Protein AF-A0A532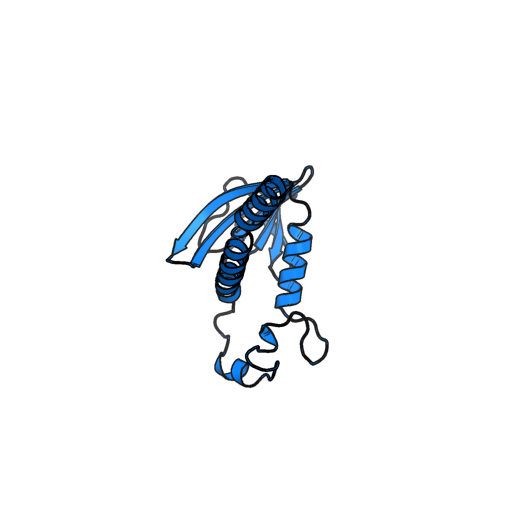V6I5-F1 (afdb_monomer)

Secondary structure (DSSP, 8-state):
-HHHHHHHHHHHHHTSSSSHHHHHHHHHHHHHHGGG--TT--HHHHTSS--STT--GGGSSB-TTSPBPHHHHHHHHHHHHSTT-SEEEEEEEEEETTEEEEEEEEEEETTEEEEEEESSPPPPTT--SEEEEEETT--EEEEEGGG----SS-EEEEE--

Mean predicted aligned error: 13.86 Å

Sequence (161 aa):
MRRVLLLMIIILLLFLPATFASEIEFQEGLNSFFGFMPAGFDFEHARQAEGGPGFSDLSTLIDLSGQPTPLFYAQRTIALKLANFQKTKKIKERIRGKIILEGQYKFINDDRVIYVLWGKGRLPSEIKGKVKVADISGSEKVLTSGSIRLTSSPIFIEIIE

Radius of gyration: 20.72 Å; Cα contacts (8 Å, |Δi|>4): 226; chains: 1; bounding box: 45×64×41 Å

Solvent-accessible surface area (backbone atoms only — not comparable to full-atom values): 9438 Å² total; per-residue (Å²): 115,75,71,59,56,51,52,53,51,51,53,59,59,71,66,69,81,67,69,67,64,53,53,56,54,49,54,51,51,47,60,45,61,61,70,58,67,61,101,80,71,62,69,74,64,50,75,70,43,85,42,64,98,88,38,35,42,82,78,31,47,52,32,97,86,71,45,77,30,74,52,32,33,32,52,52,31,50,50,70,70,60,53,81,55,77,44,77,43,84,76,47,74,42,72,58,92,86,37,75,59,23,42,31,35,38,38,31,36,102,92,46,58,40,35,41,39,23,11,88,61,79,81,58,89,87,65,60,57,39,28,40,38,27,42,46,69,52,58,72,48,79,44,49,48,88,76,67,76,60,38,80,54,52,33,41,37,32,74,70,114

Nearest PDB structures (foldseek):
  1j0i-assembly1_B  TM=5.477E-01  e=2.219E-02  Geobacillus stearothermophilus
  6phw-assembly1_A  TM=3.911E-01  e=1.384E+00  Streptococcus pneumoniae TIGR4
  1xml-assembly1_A  TM=2.606E-01  e=9.659E-01  Homo sapiens
  1vlr-assembly1_B  TM=2.683E-01  e=4.584E+00  Mus musculus
  7uft-assembly1_A  TM=3.018E-01  e=7.858E+00  Bifidobacterium longum

pLDDT: mean 76.65, std 22.66, range [31.0, 97.62]

Foldseek 3Di:
DVVVVVVVVVVVVVVPPDVVVVVVVVVLVVVLVVVLDDPPDDPVVQVPQPPDPPDGLQNDCARPVRHGHLVVLLVVQCCVQQPPFPDKDWPDFDDDPSHTQWGWMWTDDPVFIKIKTAHQDQDDPVQAAWKWKAWSSGDIDIDGSVVDGHYRGIIIITHPD

Structure (mmCIF, N/CA/C/O backbone):
data_AF-A0A532V6I5-F1
#
_entry.id   AF-A0A532V6I5-F1
#
loop_
_atom_site.group_PDB
_atom_site.id
_atom_site.type_symbol
_atom_site.label_atom_id
_atom_site.label_alt_id
_atom_site.label_comp_id
_atom_site.label_asym_id
_atom_site.label_entity_id
_atom_site.label_seq_id
_atom_site.pdbx_PDB_ins_code
_atom_site.Cartn_x
_atom_site.Cartn_y
_atom_site.Cartn_z
_atom_site.occupancy
_atom_site.B_iso_or_equiv
_atom_site.auth_seq_id
_atom_site.auth_comp_id
_atom_site.auth_asym_id
_atom_site.auth_atom_id
_atom_site.pdbx_PDB_model_num
ATOM 1 N N . MET A 1 1 ? -5.804 52.160 -23.108 1.00 59.19 1 MET A N 1
ATOM 2 C CA . MET A 1 1 ? -5.454 50.777 -23.517 1.00 59.19 1 MET A CA 1
ATOM 3 C C . MET A 1 1 ? -4.123 50.272 -22.942 1.00 59.19 1 MET A C 1
ATOM 5 O O . MET A 1 1 ? -4.109 49.162 -22.435 1.00 59.19 1 MET A O 1
ATOM 9 N N . ARG A 1 2 ? -3.030 51.060 -22.902 1.00 54.66 2 ARG A N 1
ATOM 10 C CA . ARG A 1 2 ? -1.724 50.621 -22.338 1.00 54.66 2 ARG A CA 1
ATOM 11 C C . ARG A 1 2 ? -1.729 50.167 -20.863 1.00 54.66 2 ARG A C 1
ATOM 13 O O . ARG A 1 2 ? -0.953 49.291 -20.507 1.00 54.66 2 ARG A O 1
ATOM 20 N N . ARG A 1 3 ? -2.600 50.722 -20.010 1.00 54.22 3 ARG A N 1
ATOM 21 C CA . ARG A 1 3 ? -2.664 50.370 -18.573 1.00 54.22 3 ARG A CA 1
ATOM 22 C C . ARG A 1 3 ? -3.335 49.018 -18.285 1.00 54.22 3 ARG A C 1
ATOM 24 O O . ARG A 1 3 ? -3.001 48.388 -17.294 1.00 54.22 3 ARG A O 1
ATOM 31 N N . VAL A 1 4 ? -4.223 48.553 -19.168 1.00 65.56 4 VAL A N 1
ATOM 32 C CA . VAL A 1 4 ? -4.904 47.249 -19.027 1.00 65.56 4 VAL A CA 1
ATOM 33 C C . VAL A 1 4 ? -3.981 46.106 -19.459 1.00 65.56 4 VAL A C 1
ATOM 35 O O . VAL A 1 4 ? -3.938 45.067 -18.809 1.00 65.56 4 VAL A O 1
ATOM 38 N N . LEU A 1 5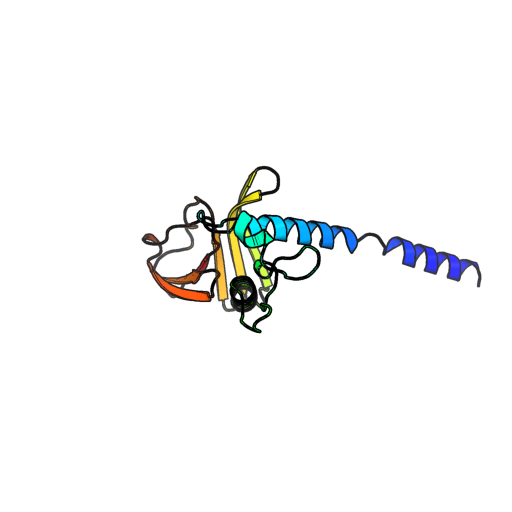 ? -3.163 46.335 -20.493 1.00 63.25 5 LEU A N 1
ATOM 39 C CA . LEU A 1 5 ? -2.165 45.369 -20.960 1.00 63.25 5 LEU A CA 1
ATOM 40 C C . LEU A 1 5 ? -1.069 45.119 -19.907 1.00 63.25 5 LEU A C 1
ATOM 42 O O . LEU A 1 5 ? -0.665 43.980 -19.698 1.00 63.25 5 LEU A O 1
ATOM 46 N N . LEU A 1 6 ? -0.639 46.169 -19.196 1.00 63.03 6 LEU A N 1
ATOM 47 C CA . LEU A 1 6 ? 0.339 46.044 -18.110 1.00 63.03 6 LEU A CA 1
ATOM 48 C C . LEU A 1 6 ? -0.217 45.253 -16.915 1.00 63.03 6 LEU A C 1
ATOM 50 O O . LEU A 1 6 ? 0.503 44.450 -16.331 1.00 63.03 6 LEU A O 1
ATOM 54 N N . LEU A 1 7 ? -1.501 45.432 -16.587 1.00 60.81 7 LEU A N 1
ATOM 55 C CA . LEU A 1 7 ? -2.159 44.676 -15.517 1.00 60.81 7 LEU A CA 1
ATOM 56 C C . LEU A 1 7 ? -2.315 43.190 -15.870 1.00 60.81 7 LEU A C 1
ATOM 58 O O . LEU A 1 7 ? -2.079 42.340 -15.019 1.00 60.81 7 LEU A O 1
ATOM 62 N N . MET A 1 8 ? -2.641 42.865 -17.125 1.00 56.12 8 MET A N 1
ATOM 63 C CA . MET A 1 8 ? -2.714 41.471 -17.583 1.00 56.12 8 MET A CA 1
ATOM 64 C C . MET A 1 8 ? -1.350 40.772 -17.559 1.00 56.12 8 MET A C 1
ATOM 66 O O . MET A 1 8 ? -1.280 39.617 -17.154 1.00 56.12 8 MET A O 1
ATOM 70 N N . ILE A 1 9 ? -0.264 41.464 -17.921 1.00 64.25 9 ILE A N 1
ATOM 71 C CA . ILE A 1 9 ? 1.099 40.904 -17.873 1.00 64.25 9 ILE A CA 1
ATOM 72 C C . ILE A 1 9 ? 1.549 40.658 -16.425 1.00 64.25 9 ILE A C 1
ATOM 74 O O . ILE A 1 9 ? 2.146 39.624 -16.141 1.00 64.25 9 ILE A O 1
ATOM 78 N N . ILE A 1 10 ? 1.220 41.561 -15.496 1.00 59.75 10 ILE A N 1
ATOM 79 C CA . ILE A 1 10 ? 1.535 41.391 -14.068 1.00 59.75 10 ILE A CA 1
ATOM 80 C C . ILE A 1 10 ? 0.749 40.216 -13.466 1.00 59.75 10 ILE A C 1
ATOM 82 O O . ILE A 1 10 ? 1.319 39.429 -12.717 1.00 59.75 10 ILE A O 1
ATOM 86 N N . ILE A 1 11 ? -0.526 40.045 -13.832 1.00 59.31 11 ILE A N 1
ATOM 87 C CA . ILE A 1 11 ? -1.330 38.891 -13.399 1.00 59.31 11 ILE A CA 1
ATOM 88 C C . ILE A 1 11 ? -0.762 37.589 -13.985 1.00 59.31 11 ILE A C 1
ATOM 90 O O . ILE A 1 11 ? -0.627 36.611 -13.258 1.00 59.31 11 ILE A O 1
ATOM 94 N N . LEU A 1 12 ? -0.347 37.580 -15.257 1.00 49.50 12 LEU A N 1
ATOM 95 C CA . LEU A 1 12 ? 0.249 36.403 -15.900 1.00 49.50 12 LEU A CA 1
ATOM 96 C C . LEU A 1 12 ? 1.600 36.002 -15.268 1.00 49.50 12 LEU A C 1
ATOM 98 O O . LEU A 1 12 ? 1.893 34.816 -15.161 1.00 49.50 12 LEU A O 1
ATOM 102 N N . LEU A 1 13 ? 2.393 36.972 -14.797 1.00 52.50 13 LEU A N 1
ATOM 103 C CA . LEU A 1 13 ? 3.660 36.739 -14.085 1.00 52.50 13 LEU A CA 1
ATOM 104 C C . LEU A 1 13 ? 3.473 36.327 -12.614 1.00 52.50 13 LEU A C 1
ATOM 106 O O . LEU A 1 13 ? 4.304 35.595 -12.082 1.00 52.50 13 LEU A O 1
ATOM 110 N N . LEU A 1 14 ? 2.380 36.736 -11.961 1.00 50.12 14 LEU A N 1
ATOM 111 C CA . LEU A 1 14 ? 2.056 36.331 -10.585 1.00 50.12 14 LEU A CA 1
ATOM 112 C C . LEU A 1 14 ? 1.541 34.884 -10.475 1.00 50.12 14 LEU A C 1
ATOM 114 O O . LEU A 1 14 ? 1.576 34.317 -9.386 1.00 50.12 14 LEU A O 1
ATOM 118 N N . PHE A 1 15 ? 1.122 34.265 -11.583 1.00 41.78 15 PHE A N 1
ATOM 119 C CA . PHE A 1 15 ? 0.729 32.848 -11.635 1.00 41.78 15 PHE A CA 1
ATOM 120 C C . PHE A 1 15 ? 1.884 31.885 -11.971 1.00 41.78 15 PHE A C 1
ATOM 122 O O . PHE A 1 15 ? 1.659 30.683 -12.104 1.00 41.78 15 PHE A O 1
ATOM 129 N N . LEU A 1 16 ? 3.119 32.386 -12.095 1.00 48.62 16 LEU A N 1
ATOM 130 C CA . LEU A 1 16 ? 4.266 31.618 -12.594 1.00 48.62 16 LEU A CA 1
ATOM 131 C C . LEU A 1 16 ? 5.330 31.211 -11.551 1.00 48.62 16 LEU A C 1
ATOM 133 O O . LEU A 1 16 ? 6.467 30.941 -11.935 1.00 48.62 16 LEU A O 1
ATOM 137 N N . PRO A 1 17 ? 4.981 31.033 -10.259 1.00 43.25 17 PRO A N 1
ATOM 138 C CA . PRO A 1 17 ? 5.703 30.045 -9.462 1.00 43.25 17 PRO A CA 1
ATOM 139 C C . PRO A 1 17 ? 4.765 29.274 -8.521 1.00 43.25 17 PRO A C 1
ATOM 141 O O . PRO A 1 17 ? 4.781 29.468 -7.311 1.00 43.25 17 PRO A O 1
ATOM 144 N N . ALA A 1 18 ? 3.936 28.379 -9.057 1.00 40.97 18 ALA A N 1
ATOM 145 C CA . ALA A 1 18 ? 3.271 27.358 -8.232 1.00 40.97 18 ALA A CA 1
ATOM 146 C C . ALA A 1 18 ? 3.338 25.946 -8.833 1.00 40.97 18 ALA A C 1
ATOM 148 O O . ALA A 1 18 ? 3.083 24.967 -8.142 1.00 40.97 18 ALA A O 1
ATOM 149 N N . THR A 1 19 ? 3.741 25.818 -10.096 1.00 42.78 19 THR A N 1
ATOM 150 C CA . THR A 1 19 ? 3.846 24.527 -10.787 1.00 42.78 19 THR A CA 1
ATOM 151 C C . THR A 1 19 ? 5.217 23.864 -10.637 1.00 42.78 19 THR A C 1
ATOM 153 O O . THR A 1 19 ? 5.280 22.642 -10.558 1.00 42.78 19 THR A O 1
ATOM 156 N N . PHE A 1 20 ? 6.303 24.627 -10.462 1.00 39.25 20 PHE A N 1
ATOM 157 C CA . PHE A 1 20 ? 7.658 24.059 -10.351 1.00 39.25 20 PHE A CA 1
ATOM 158 C C . PHE A 1 20 ? 8.018 23.488 -8.969 1.00 39.25 20 PHE A C 1
ATOM 160 O O . PHE A 1 20 ? 8.870 22.608 -8.880 1.00 39.25 20 PHE A O 1
ATOM 167 N N . ALA A 1 21 ? 7.364 23.930 -7.888 1.00 36.12 21 ALA A N 1
ATOM 168 C CA . ALA A 1 21 ? 7.600 23.354 -6.558 1.00 36.12 21 ALA A CA 1
ATOM 169 C C . ALA A 1 21 ? 7.043 21.920 -6.446 1.00 36.12 21 ALA A C 1
ATOM 171 O O . ALA A 1 21 ? 7.654 21.069 -5.804 1.00 36.12 21 ALA A O 1
ATOM 172 N N . SER A 1 22 ? 5.932 21.633 -7.139 1.00 44.84 22 SER A N 1
ATOM 173 C CA . SER A 1 22 ? 5.291 20.311 -7.118 1.00 44.84 22 SER A CA 1
ATOM 174 C C . SER A 1 22 ? 6.107 19.230 -7.833 1.00 44.84 22 SER A C 1
ATOM 176 O O . SER A 1 22 ? 6.079 18.067 -7.440 1.00 44.84 22 SER A O 1
ATOM 178 N N . GLU A 1 23 ? 6.876 19.607 -8.855 1.00 31.69 23 GLU A N 1
ATOM 179 C CA . GLU A 1 23 ? 7.627 18.665 -9.685 1.00 31.69 23 GLU A CA 1
ATOM 180 C C . GLU A 1 23 ? 8.926 18.214 -8.998 1.00 31.69 23 GLU A C 1
ATOM 182 O O . GLU A 1 23 ? 9.304 17.047 -9.087 1.00 31.69 23 GLU A O 1
ATOM 187 N N . ILE A 1 24 ? 9.553 19.101 -8.213 1.00 37.88 24 ILE A N 1
ATOM 188 C CA . ILE A 1 24 ? 10.710 18.765 -7.369 1.00 37.88 24 ILE A CA 1
ATOM 189 C C . ILE A 1 24 ? 10.277 17.881 -6.188 1.00 37.88 24 ILE A C 1
ATOM 191 O O . ILE A 1 24 ? 10.936 16.882 -5.907 1.00 37.88 24 ILE A O 1
ATOM 195 N N . GLU A 1 25 ? 9.141 18.168 -5.540 1.00 36.19 25 GLU A N 1
ATOM 196 C CA . GLU A 1 25 ? 8.589 17.299 -4.485 1.00 36.19 25 GLU A CA 1
ATOM 197 C C . GLU A 1 25 ? 8.150 15.925 -5.023 1.00 36.19 25 GLU A C 1
ATOM 199 O O . GLU A 1 25 ? 8.325 14.911 -4.345 1.00 36.19 25 GLU A O 1
ATOM 204 N N . PHE A 1 26 ? 7.648 15.861 -6.260 1.00 36.69 26 PHE A N 1
ATOM 205 C CA . PHE A 1 26 ? 7.292 14.610 -6.933 1.00 36.69 26 PHE A CA 1
ATOM 206 C C . PHE A 1 26 ? 8.530 13.770 -7.293 1.00 36.69 26 PHE A C 1
ATOM 208 O O . PHE A 1 26 ? 8.563 12.570 -7.018 1.00 36.69 26 PHE A O 1
ATOM 215 N N . GLN A 1 27 ? 9.582 14.394 -7.831 1.00 31.00 27 GLN A N 1
ATOM 216 C CA . GLN A 1 27 ? 10.862 13.736 -8.131 1.00 31.00 27 GLN A CA 1
ATOM 217 C C . GLN A 1 27 ? 11.575 13.251 -6.853 1.00 31.00 27 GLN A C 1
ATOM 219 O O . GLN A 1 27 ? 12.104 12.139 -6.811 1.00 31.00 27 GLN A O 1
ATOM 224 N N . GLU A 1 28 ? 11.543 14.025 -5.765 1.00 40.81 28 GLU A N 1
ATOM 225 C CA . GLU A 1 28 ? 12.110 13.606 -4.475 1.00 40.81 28 GLU A CA 1
ATOM 226 C C . GLU A 1 28 ? 11.272 12.511 -3.784 1.00 40.81 28 GLU A C 1
ATOM 228 O O . GLU A 1 28 ? 11.834 11.591 -3.181 1.00 40.81 28 GLU A O 1
ATOM 233 N N . GLY A 1 29 ? 9.944 12.543 -3.939 1.00 34.84 29 GLY A N 1
ATOM 234 C CA . GLY A 1 29 ? 9.039 11.475 -3.510 1.00 34.84 29 GLY A CA 1
ATOM 235 C C . GLY A 1 29 ? 9.289 10.153 -4.243 1.00 34.84 29 GLY A C 1
ATOM 236 O O . GLY A 1 29 ? 9.279 9.090 -3.617 1.00 34.84 29 GLY A O 1
ATOM 237 N N . LEU A 1 30 ? 9.606 10.214 -5.541 1.00 36.44 30 LEU A N 1
ATOM 238 C CA . LEU A 1 30 ? 10.028 9.060 -6.337 1.00 36.44 30 LEU A CA 1
ATOM 239 C C . LEU A 1 30 ? 11.386 8.517 -5.879 1.00 36.44 30 LEU A C 1
ATOM 241 O O . LEU A 1 30 ? 11.523 7.312 -5.696 1.00 36.44 30 LEU A O 1
ATOM 245 N N . ASN A 1 31 ? 12.363 9.375 -5.578 1.00 36.44 31 ASN A N 1
ATOM 246 C CA . ASN A 1 31 ? 13.659 8.936 -5.042 1.00 36.44 31 ASN A CA 1
ATOM 247 C C . ASN A 1 31 ? 13.528 8.222 -3.680 1.00 36.44 31 ASN A C 1
ATOM 249 O O . ASN A 1 31 ? 14.264 7.278 -3.396 1.00 36.44 31 ASN A O 1
ATOM 253 N N . SER A 1 32 ? 12.547 8.612 -2.858 1.00 41.28 32 SER A N 1
ATOM 254 C CA . SER A 1 32 ? 12.143 7.867 -1.656 1.00 41.28 32 SER A CA 1
ATOM 255 C C . SER A 1 32 ? 11.454 6.536 -2.005 1.00 41.28 32 SER A C 1
ATOM 257 O O . SER A 1 32 ? 11.738 5.518 -1.375 1.00 41.28 32 SER A O 1
ATOM 259 N N . PHE A 1 33 ? 10.590 6.517 -3.027 1.00 40.59 33 PHE A N 1
ATOM 260 C CA 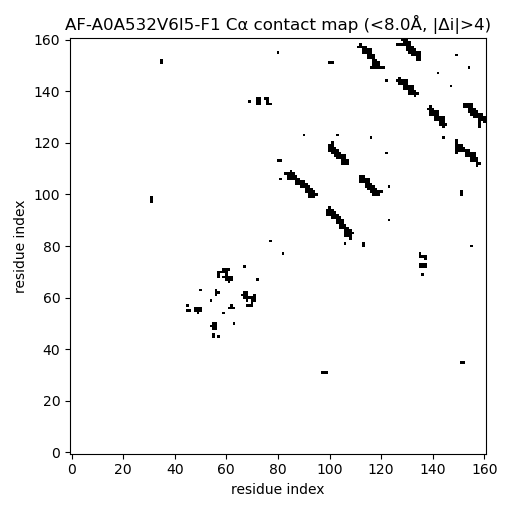. PHE A 1 33 ? 9.911 5.325 -3.559 1.00 40.59 33 PHE A CA 1
ATOM 261 C C . PHE A 1 33 ? 10.857 4.291 -4.204 1.00 40.59 33 PHE A C 1
ATOM 263 O O . PHE A 1 33 ? 10.570 3.096 -4.202 1.00 40.59 33 PHE A O 1
ATOM 270 N N . PHE A 1 34 ? 12.026 4.705 -4.692 1.00 41.31 34 PHE A N 1
ATOM 271 C CA . PHE A 1 34 ? 13.050 3.790 -5.208 1.00 41.31 34 PHE A CA 1
ATOM 272 C C . PHE A 1 34 ? 13.951 3.190 -4.111 1.00 41.31 34 PHE A C 1
ATOM 274 O O . PHE A 1 34 ? 14.657 2.217 -4.361 1.00 41.31 34 PHE A O 1
ATOM 281 N N . GLY A 1 35 ? 13.855 3.654 -2.857 1.00 40.56 35 GLY A N 1
ATOM 282 C CA . GLY A 1 35 ? 14.505 3.026 -1.692 1.00 40.56 35 GLY A CA 1
ATOM 283 C C . GLY A 1 35 ? 13.900 1.677 -1.261 1.00 40.56 35 GLY A C 1
ATOM 284 O O . GLY A 1 35 ? 14.288 1.118 -0.236 1.00 40.56 35 GLY A O 1
ATOM 285 N N . PHE A 1 36 ? 12.929 1.169 -2.020 1.00 44.50 36 PHE A N 1
ATOM 286 C CA . PHE A 1 36 ? 12.144 -0.034 -1.744 1.00 44.50 36 PHE A CA 1
ATOM 287 C C . PHE A 1 36 ? 12.715 -1.305 -2.394 1.00 44.50 36 PHE A C 1
ATOM 289 O O . PHE A 1 36 ? 12.117 -2.376 -2.280 1.00 44.50 36 PHE A O 1
ATOM 296 N N . MET A 1 37 ? 13.870 -1.213 -3.059 1.00 43.06 37 MET A N 1
ATOM 297 C CA . MET A 1 37 ? 14.494 -2.370 -3.695 1.00 43.06 37 MET A CA 1
ATOM 298 C C . MET A 1 37 ? 14.996 -3.395 -2.656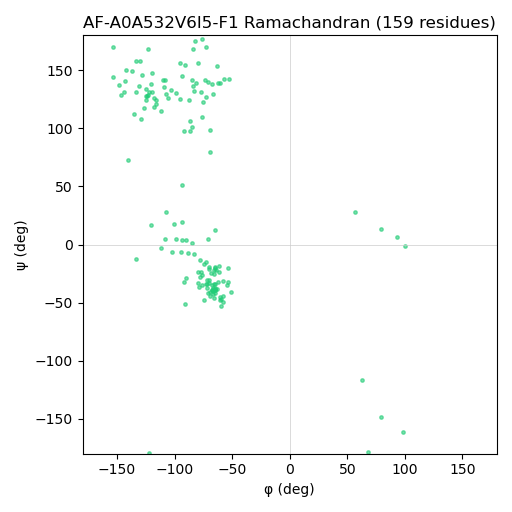 1.00 43.06 37 MET A C 1
ATOM 300 O O . MET A 1 37 ? 15.532 -3.018 -1.609 1.00 43.06 37 MET A O 1
ATOM 304 N N . PRO A 1 38 ? 14.795 -4.703 -2.902 1.00 38.38 38 PRO A N 1
ATOM 305 C CA . PRO A 1 38 ? 15.187 -5.761 -1.978 1.00 38.38 38 PRO A CA 1
ATOM 306 C C . PRO A 1 38 ? 16.708 -5.800 -1.767 1.00 38.38 38 PRO A C 1
ATOM 308 O O . PRO A 1 38 ? 17.483 -5.445 -2.649 1.00 38.38 38 PRO A O 1
ATOM 311 N N . ALA A 1 39 ? 17.141 -6.300 -0.605 1.00 39.50 39 ALA A N 1
ATOM 312 C CA . ALA A 1 39 ? 18.538 -6.330 -0.142 1.00 39.50 39 ALA A CA 1
ATOM 313 C C . ALA A 1 39 ? 19.516 -7.207 -0.969 1.00 39.50 39 ALA A C 1
ATOM 315 O O . ALA A 1 39 ? 20.623 -7.474 -0.516 1.00 39.50 39 ALA A O 1
ATOM 316 N N . GLY A 1 40 ? 19.117 -7.653 -2.162 1.00 39.12 40 GLY A N 1
ATOM 317 C CA . GLY A 1 40 ? 19.960 -8.348 -3.142 1.00 39.12 40 GLY A CA 1
ATOM 318 C C . GLY A 1 40 ? 20.042 -7.621 -4.487 1.00 39.12 40 GLY A C 1
ATOM 319 O O . GLY A 1 40 ? 20.378 -8.244 -5.487 1.00 39.12 40 GLY A O 1
ATOM 320 N N . PHE A 1 41 ? 19.668 -6.339 -4.536 1.00 45.25 41 PHE A N 1
ATOM 321 C CA . PHE A 1 41 ? 19.727 -5.533 -5.748 1.00 45.25 41 PHE A CA 1
ATOM 322 C C . PHE A 1 41 ? 21.174 -5.121 -6.049 1.00 45.25 41 PHE A C 1
ATOM 324 O O . PHE A 1 41 ? 21.767 -4.322 -5.322 1.00 45.25 41 PHE A O 1
ATOM 331 N N . ASP A 1 42 ? 21.738 -5.701 -7.105 1.00 45.47 42 ASP A N 1
AT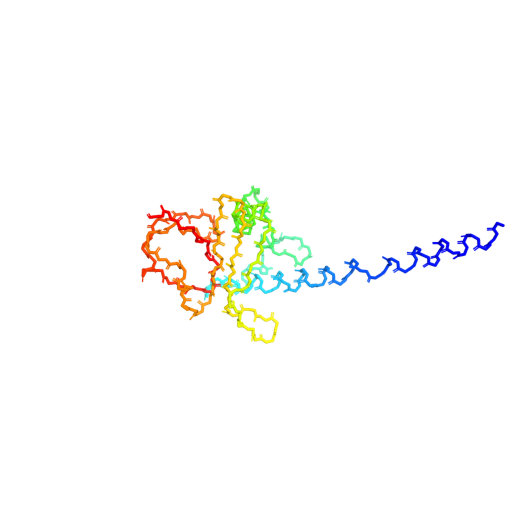OM 332 C CA . ASP A 1 42 ? 23.087 -5.405 -7.574 1.00 45.47 42 ASP A CA 1
ATOM 333 C C . ASP A 1 42 ? 23.074 -4.201 -8.529 1.00 45.47 42 ASP A C 1
ATOM 335 O O . ASP A 1 42 ? 22.634 -4.289 -9.679 1.00 45.47 42 ASP A O 1
ATOM 339 N N . PHE A 1 43 ? 23.564 -3.063 -8.039 1.00 47.62 43 PHE A N 1
ATOM 340 C CA . PHE A 1 43 ? 23.682 -1.828 -8.815 1.00 47.62 43 PHE A CA 1
ATOM 341 C C . PHE A 1 43 ? 24.688 -1.937 -9.971 1.00 47.62 43 PHE A C 1
ATOM 343 O O . PHE A 1 43 ? 24.572 -1.179 -10.935 1.00 47.62 43 PHE A O 1
ATOM 350 N N . GLU A 1 44 ? 25.636 -2.878 -9.920 1.00 43.53 44 GLU A N 1
ATOM 351 C CA . GLU A 1 44 ? 26.622 -3.062 -10.990 1.00 43.53 44 GLU A CA 1
ATOM 352 C C . GLU A 1 44 ? 25.990 -3.688 -12.241 1.00 43.53 44 GLU A C 1
ATOM 354 O O . GLU A 1 44 ? 26.311 -3.292 -13.362 1.00 43.53 44 GLU A O 1
ATOM 359 N N . HIS A 1 45 ? 25.003 -4.576 -12.076 1.00 47.88 45 HIS A N 1
ATOM 360 C CA . HIS A 1 45 ? 24.250 -5.146 -13.201 1.00 47.88 45 HIS A CA 1
ATOM 361 C C . HIS A 1 45 ? 23.299 -4.131 -13.859 1.00 47.88 45 HIS A C 1
ATOM 363 O O . HIS A 1 45 ? 23.082 -4.180 -15.069 1.00 47.88 45 HIS A O 1
ATOM 369 N N . ALA A 1 46 ? 22.769 -3.167 -13.098 1.00 44.34 46 ALA A N 1
ATOM 370 C CA . ALA A 1 46 ? 21.870 -2.136 -13.624 1.00 44.34 46 ALA A CA 1
ATOM 371 C C . ALA A 1 46 ? 22.577 -1.112 -14.537 1.00 44.34 46 ALA A C 1
ATOM 373 O O . ALA A 1 46 ? 21.919 -0.483 -15.364 1.00 44.34 46 ALA A O 1
ATOM 374 N N . ARG A 1 47 ? 23.909 -0.962 -14.437 1.00 47.94 47 ARG A N 1
ATOM 375 C CA . ARG A 1 47 ? 24.700 -0.104 -15.343 1.00 47.94 47 ARG A CA 1
ATOM 376 C C . ARG A 1 47 ? 24.817 -0.650 -16.767 1.00 47.94 47 ARG A C 1
ATOM 378 O O . ARG A 1 47 ? 25.166 0.121 -17.656 1.00 47.94 47 ARG A O 1
ATOM 385 N N . GLN A 1 48 ? 24.582 -1.946 -16.976 1.00 49.69 48 GLN A N 1
ATOM 386 C CA . GLN A 1 48 ? 24.765 -2.607 -18.276 1.00 49.69 48 GLN A CA 1
ATOM 387 C C . GLN A 1 48 ? 23.451 -2.851 -19.035 1.00 49.69 48 GLN A C 1
ATOM 389 O O . GLN A 1 48 ? 23.492 -3.272 -20.187 1.00 49.69 48 GLN A O 1
ATOM 394 N N . ALA A 1 49 ? 22.292 -2.574 -18.427 1.00 49.50 49 ALA A N 1
ATOM 395 C CA . ALA A 1 49 ? 20.996 -2.655 -19.099 1.00 49.50 49 ALA A CA 1
ATOM 396 C C . ALA A 1 49 ? 20.702 -1.321 -19.809 1.00 49.50 49 ALA A C 1
ATOM 398 O O . ALA A 1 49 ? 20.301 -0.339 -19.180 1.00 49.50 49 ALA A O 1
ATOM 399 N N . GLU A 1 50 ? 20.993 -1.279 -21.110 1.00 46.81 50 GLU A N 1
ATOM 400 C CA . GLU A 1 50 ? 20.965 -0.090 -21.969 1.00 46.81 50 GLU A CA 1
ATOM 401 C C . GLU A 1 50 ? 19.546 0.448 -22.244 1.00 46.81 50 GLU A C 1
ATOM 403 O O . GLU A 1 50 ? 19.007 0.274 -23.331 1.00 46.81 50 GLU A O 1
ATOM 408 N N . GLY A 1 51 ? 18.968 1.194 -21.301 1.00 48.62 51 GLY A N 1
ATOM 409 C CA . GLY A 1 51 ? 17.722 1.956 -21.473 1.00 48.62 51 GLY A CA 1
ATOM 410 C C . GLY A 1 51 ? 17.944 3.423 -21.885 1.00 48.62 51 GLY A C 1
ATOM 411 O O . GLY A 1 51 ? 17.429 4.341 -21.252 1.00 48.62 51 GLY A O 1
ATOM 412 N N . GLY A 1 52 ? 18.730 3.695 -22.932 1.00 51.00 52 GLY A N 1
ATOM 413 C CA . GLY A 1 52 ? 19.028 5.074 -23.368 1.00 51.00 52 GLY A CA 1
ATOM 414 C C . GLY A 1 52 ? 19.903 5.878 -22.381 1.00 51.00 52 GLY A C 1
ATOM 415 O O . GLY A 1 52 ? 20.374 5.344 -21.375 1.00 51.00 52 GLY A O 1
ATOM 416 N N . PRO A 1 53 ? 20.210 7.163 -22.661 1.00 47.41 53 PRO A N 1
ATOM 417 C CA . PRO A 1 53 ? 21.191 7.914 -21.881 1.00 47.41 53 PRO A CA 1
ATOM 418 C C . PRO A 1 53 ? 20.673 8.206 -20.464 1.00 47.41 53 PRO A C 1
ATOM 420 O O . PRO A 1 53 ? 19.937 9.163 -20.238 1.00 47.41 53 PRO A O 1
ATOM 423 N N . GLY A 1 54 ? 21.107 7.385 -19.506 1.00 57.38 54 GLY A N 1
ATOM 424 C CA . GLY A 1 54 ? 20.985 7.633 -18.067 1.00 57.38 54 GLY A CA 1
ATOM 425 C C . GLY A 1 54 ? 19.842 6.920 -17.342 1.00 57.38 54 GLY A C 1
ATOM 426 O O . GLY A 1 54 ? 19.752 7.066 -16.125 1.00 57.38 54 GLY A O 1
ATOM 427 N N . PHE A 1 55 ? 19.011 6.134 -18.031 1.00 59.16 55 PHE A N 1
ATOM 428 C CA . PHE A 1 55 ? 17.941 5.360 -17.399 1.00 59.16 55 PHE A CA 1
ATOM 429 C C . PHE A 1 55 ? 18.153 3.868 -17.649 1.00 59.16 55 PHE A C 1
ATOM 431 O O . PHE A 1 55 ? 18.430 3.440 -18.760 1.00 59.16 55 PHE A O 1
ATOM 438 N N . SER A 1 56 ? 18.064 3.062 -16.595 1.00 70.69 56 SER A N 1
ATOM 439 C CA . SER A 1 56 ? 18.032 1.604 -16.744 1.00 70.69 56 SER A CA 1
ATOM 440 C C . SER A 1 56 ? 16.623 1.157 -17.136 1.00 70.69 56 SER A C 1
ATOM 442 O O . SER A 1 56 ? 15.656 1.811 -16.740 1.00 70.69 56 SER A O 1
ATOM 444 N N . ASP A 1 57 ? 16.480 -0.007 -17.771 1.00 69.19 57 ASP A N 1
ATOM 445 C CA . ASP A 1 57 ? 15.174 -0.662 -17.998 1.00 69.19 57 ASP A CA 1
ATOM 446 C C . ASP A 1 57 ? 14.361 -0.850 -16.702 1.00 69.19 57 ASP A C 1
ATOM 448 O O . A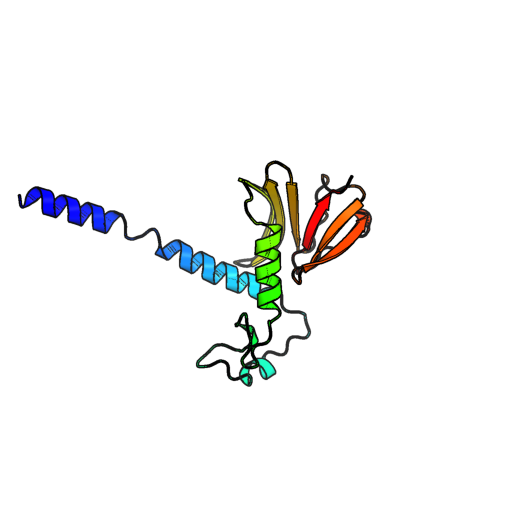SP A 1 57 ? 13.141 -0.964 -16.703 1.00 69.19 57 ASP A O 1
ATOM 452 N N . LEU A 1 58 ? 15.024 -0.819 -15.547 1.00 66.75 58 LEU A N 1
ATOM 453 C CA . LEU A 1 58 ? 14.386 -0.905 -14.233 1.00 66.75 58 LEU A CA 1
ATOM 454 C C . LEU A 1 58 ? 13.623 0.376 -13.855 1.00 66.75 58 LEU A C 1
ATOM 456 O O . LEU A 1 58 ? 12.824 0.369 -12.918 1.00 66.75 58 LEU A O 1
ATOM 460 N N . SER A 1 59 ? 13.871 1.474 -14.568 1.00 79.50 59 SER A N 1
ATOM 461 C CA . SER A 1 59 ? 13.203 2.767 -14.404 1.00 79.50 59 SER A CA 1
ATOM 462 C C . SER A 1 59 ? 12.012 2.943 -15.350 1.00 79.50 59 SER A C 1
ATOM 464 O O . SER A 1 59 ? 11.283 3.927 -15.223 1.00 79.50 59 SER A O 1
ATOM 466 N N . THR A 1 60 ? 11.787 2.017 -16.286 1.00 86.44 60 THR A N 1
ATOM 467 C CA . THR A 1 60 ? 10.662 2.072 -17.223 1.00 86.44 60 THR A CA 1
ATOM 468 C C . THR A 1 60 ? 9.486 1.238 -16.712 1.00 86.44 60 THR A C 1
ATOM 470 O O . THR A 1 60 ? 9.640 0.326 -15.901 1.00 86.44 60 THR A O 1
ATOM 473 N N . LEU A 1 61 ? 8.267 1.558 -17.157 1.00 89.81 61 LEU A N 1
ATOM 474 C CA . LEU A 1 61 ? 7.087 0.722 -16.885 1.00 89.81 61 LEU A CA 1
ATOM 475 C C . LEU A 1 61 ? 7.077 -0.530 -17.772 1.00 89.81 61 LEU A C 1
ATOM 477 O O . LEU A 1 61 ? 6.643 -1.596 -17.350 1.00 89.81 61 LEU A O 1
ATOM 481 N N . ILE A 1 62 ? 7.563 -0.390 -18.999 1.00 90.19 62 ILE A N 1
ATOM 482 C CA . ILE A 1 62 ? 7.689 -1.463 -19.979 1.00 90.19 62 ILE A CA 1
ATOM 483 C C . ILE A 1 62 ? 9.162 -1.517 -20.381 1.00 90.19 62 ILE A C 1
ATOM 485 O O . ILE A 1 62 ? 9.739 -0.472 -20.692 1.00 90.19 62 ILE A O 1
ATOM 489 N N . ASP A 1 63 ? 9.773 -2.696 -20.332 1.00 86.62 63 ASP A N 1
ATOM 490 C CA . ASP A 1 63 ? 11.163 -2.883 -20.753 1.00 86.62 63 ASP A CA 1
ATOM 491 C C . ASP A 1 63 ? 11.306 -2.908 -22.286 1.00 86.62 63 ASP A C 1
ATOM 493 O O . ASP A 1 63 ? 10.325 -2.856 -23.035 1.00 86.62 63 ASP A O 1
ATOM 497 N N . LEU A 1 64 ? 12.544 -3.000 -22.775 1.00 84.31 64 LEU A N 1
ATOM 498 C CA . LEU A 1 64 ? 12.840 -3.017 -24.212 1.00 84.31 64 LEU A CA 1
ATOM 499 C C . LEU A 1 64 ? 12.287 -4.245 -24.945 1.00 84.31 64 LEU A C 1
ATOM 501 O O . LEU A 1 64 ? 12.122 -4.209 -26.164 1.00 84.31 64 LEU A O 1
ATOM 505 N N . SER A 1 65 ? 11.972 -5.322 -24.221 1.00 88.44 65 SER A N 1
ATOM 506 C CA . SER A 1 65 ? 11.322 -6.514 -24.774 1.00 88.44 65 SER A CA 1
ATOM 507 C C . SER A 1 65 ? 9.794 -6.389 -24.839 1.00 88.44 65 SER A C 1
ATOM 509 O O . SER A 1 65 ? 9.105 -7.312 -25.280 1.00 88.44 65 SER A O 1
ATOM 511 N N . GLY A 1 66 ? 9.248 -5.242 -24.418 1.00 88.06 66 GLY A N 1
ATOM 512 C CA . GLY A 1 66 ? 7.815 -4.985 -24.372 1.00 88.06 66 GLY A CA 1
ATOM 513 C C . GLY A 1 66 ? 7.120 -5.614 -23.163 1.00 88.06 66 GLY A C 1
ATOM 514 O O . GLY A 1 66 ? 5.889 -5.685 -23.153 1.00 88.06 66 GLY A O 1
ATOM 515 N N . GLN A 1 67 ? 7.865 -6.086 -22.156 1.00 89.81 67 GLN A N 1
ATOM 516 C CA . GLN A 1 67 ? 7.290 -6.735 -20.978 1.00 89.81 67 GLN A CA 1
ATOM 517 C C . GLN A 1 67 ? 7.058 -5.741 -19.829 1.00 89.81 67 GLN A C 1
ATOM 519 O O . GLN A 1 67 ? 7.847 -4.812 -19.636 1.00 89.81 67 GLN A O 1
ATOM 524 N N . PRO A 1 68 ? 5.981 -5.909 -19.035 1.00 88.69 68 PRO A N 1
ATOM 525 C CA . PRO A 1 68 ? 5.749 -5.078 -17.861 1.00 88.69 68 PRO A CA 1
ATOM 526 C C . PRO A 1 68 ? 6.799 -5.305 -16.774 1.00 88.69 68 PRO A C 1
ATOM 528 O O . PRO A 1 68 ? 7.019 -6.434 -16.329 1.00 88.69 68 PRO A O 1
ATOM 531 N N . THR A 1 69 ? 7.383 -4.218 -16.281 1.00 89.62 69 THR A N 1
ATOM 532 C CA . THR A 1 69 ? 8.375 -4.252 -15.203 1.00 89.62 69 THR A CA 1
ATOM 533 C C . THR A 1 69 ? 7.698 -4.290 -13.823 1.00 89.62 69 THR A C 1
ATOM 535 O O . THR A 1 69 ? 6.500 -4.006 -13.690 1.00 89.62 69 THR A O 1
ATOM 538 N N . PRO A 1 70 ? 8.439 -4.563 -12.733 1.00 89.44 70 PRO A N 1
ATOM 539 C CA . PRO A 1 70 ? 7.911 -4.407 -11.377 1.00 89.44 70 PRO A CA 1
ATOM 540 C C . PRO A 1 70 ? 7.328 -3.011 -11.096 1.00 89.44 70 PRO A C 1
ATOM 542 O O . PRO A 1 70 ? 6.347 -2.894 -10.358 1.00 89.44 70 PRO A O 1
ATOM 545 N N . LEU A 1 71 ? 7.878 -1.957 -11.714 1.00 90.12 71 LEU A N 1
ATOM 546 C CA . LEU A 1 71 ? 7.378 -0.590 -11.559 1.00 90.12 71 LEU A CA 1
ATOM 547 C C . LEU A 1 71 ? 5.984 -0.418 -12.177 1.00 90.12 71 LEU A C 1
ATOM 549 O O . LEU A 1 71 ? 5.150 0.283 -11.602 1.00 90.12 71 LEU A O 1
ATOM 553 N N . PHE A 1 72 ? 5.690 -1.102 -13.287 1.00 93.12 72 PHE A N 1
ATOM 554 C CA . PHE A 1 72 ? 4.338 -1.143 -13.849 1.00 93.12 72 PHE A CA 1
ATOM 555 C C . PHE A 1 72 ? 3.334 -1.74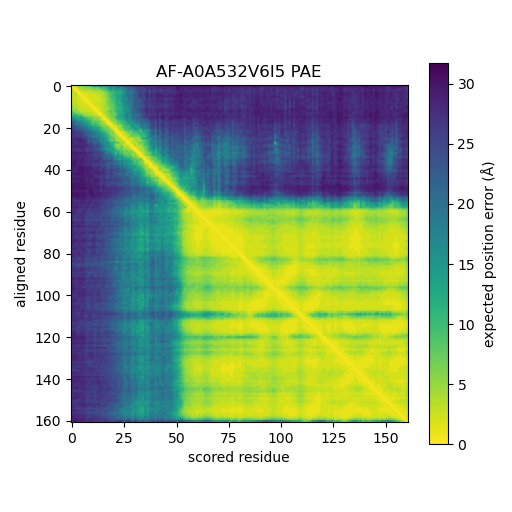8 -12.876 1.00 93.12 72 PHE A C 1
ATOM 557 O O . PHE A 1 72 ? 2.280 -1.157 -12.640 1.00 93.12 72 PHE A O 1
ATOM 564 N N . TYR A 1 73 ? 3.654 -2.893 -12.270 1.00 92.38 73 TYR A N 1
ATOM 565 C CA . TYR A 1 73 ? 2.754 -3.530 -11.307 1.00 92.38 73 TYR A CA 1
ATOM 566 C C . TYR A 1 73 ? 2.565 -2.679 -10.049 1.00 92.38 73 TYR A C 1
ATOM 568 O O . TYR A 1 73 ? 1.440 -2.568 -9.557 1.00 92.38 73 TYR A O 1
ATOM 576 N N . ALA A 1 74 ? 3.623 -2.007 -9.589 1.00 93.25 74 ALA A N 1
ATOM 577 C CA . ALA A 1 74 ? 3.546 -1.040 -8.501 1.00 93.25 74 ALA A CA 1
ATOM 578 C C . ALA A 1 74 ? 2.593 0.120 -8.820 1.00 93.25 74 ALA A C 1
ATOM 580 O O . ALA A 1 74 ? 1.646 0.366 -8.071 1.00 93.25 74 ALA A O 1
ATOM 581 N N . GLN A 1 75 ? 2.788 0.784 -9.963 1.00 94.00 75 GLN A N 1
ATOM 582 C CA . GLN A 1 75 ? 1.931 1.881 -10.422 1.00 94.00 75 GLN A CA 1
ATOM 583 C C . GLN A 1 75 ? 0.479 1.433 -10.611 1.00 94.00 75 GLN A C 1
ATOM 585 O O . GLN A 1 75 ? -0.442 2.072 -10.102 1.00 94.00 75 GLN A O 1
ATOM 590 N N . ARG A 1 76 ? 0.261 0.290 -11.271 1.00 94.75 76 ARG A N 1
ATOM 591 C CA . ARG A 1 76 ? -1.070 -0.296 -11.469 1.00 94.75 76 ARG A CA 1
ATOM 592 C C . ARG A 1 76 ? -1.764 -0.570 -10.137 1.00 94.75 76 ARG A C 1
ATOM 594 O O . ARG A 1 76 ? -2.943 -0.260 -9.992 1.00 94.75 76 ARG A O 1
ATOM 601 N N . THR A 1 77 ? -1.052 -1.134 -9.166 1.00 94.62 77 THR A N 1
ATOM 602 C CA . THR A 1 77 ? -1.616 -1.447 -7.848 1.00 94.62 77 THR A CA 1
ATOM 603 C C . THR A 1 77 ? -1.991 -0.183 -7.091 1.00 94.62 77 THR A C 1
ATOM 605 O O . THR A 1 77 ? -3.103 -0.103 -6.572 1.00 94.62 77 THR A O 1
ATOM 608 N N . ILE A 1 78 ? -1.113 0.826 -7.075 1.00 94.62 78 ILE A N 1
ATOM 609 C CA . ILE A 1 78 ? -1.403 2.125 -6.455 1.00 94.62 78 ILE A CA 1
ATOM 610 C C . ILE A 1 78 ? -2.645 2.745 -7.097 1.00 94.62 78 ILE A C 1
ATOM 612 O O . ILE A 1 78 ? -3.566 3.124 -6.377 1.00 94.62 78 ILE A O 1
ATOM 616 N N . ALA A 1 79 ? -2.706 2.790 -8.431 1.00 93.69 79 ALA A N 1
ATOM 617 C CA . ALA A 1 79 ? -3.833 3.361 -9.158 1.00 93.69 79 ALA A CA 1
ATOM 618 C C . ALA A 1 79 ? -5.148 2.627 -8.855 1.00 93.69 79 ALA A C 1
ATOM 620 O O . ALA A 1 79 ? -6.149 3.268 -8.569 1.00 93.69 79 ALA A O 1
ATOM 621 N N . LEU A 1 80 ? -5.157 1.290 -8.855 1.00 92.56 80 LEU A N 1
ATOM 622 C CA . LEU A 1 80 ? -6.369 0.502 -8.592 1.00 92.56 80 LEU A CA 1
ATOM 623 C C . LEU A 1 80 ? -6.814 0.546 -7.127 1.00 92.56 80 LEU A C 1
ATOM 625 O O . LEU A 1 80 ? -8.012 0.531 -6.835 1.00 92.56 80 LEU A O 1
ATOM 629 N N . LYS A 1 81 ? -5.866 0.551 -6.187 1.00 92.94 81 LYS A N 1
ATOM 630 C CA . LYS A 1 81 ? -6.191 0.619 -4.762 1.00 92.94 81 LYS A CA 1
ATOM 631 C C . LYS A 1 81 ? -6.635 2.018 -4.385 1.00 92.94 81 LYS A C 1
ATOM 633 O O . LYS A 1 81 ? -7.669 2.154 -3.755 1.00 92.94 81 LYS A O 1
ATOM 638 N N . LEU A 1 82 ? -5.906 3.045 -4.793 1.00 92.12 82 LEU A N 1
ATOM 639 C CA . LEU A 1 82 ? -6.132 4.416 -4.343 1.00 92.12 82 LEU A CA 1
ATOM 640 C C . LEU A 1 82 ? -6.896 5.268 -5.365 1.00 92.12 82 LEU A C 1
ATOM 642 O O . LEU A 1 82 ? -6.884 6.489 -5.263 1.00 92.12 82 LEU A O 1
ATOM 646 N N . ALA A 1 83 ? -7.575 4.666 -6.342 1.00 87.75 83 ALA A N 1
ATOM 647 C CA . ALA A 1 83 ? -8.459 5.415 -7.229 1.00 87.75 83 ALA A CA 1
ATOM 648 C C . ALA A 1 83 ? -9.579 6.097 -6.430 1.00 87.75 83 ALA A C 1
ATOM 650 O O . ALA A 1 83 ? -10.193 5.487 -5.555 1.00 87.75 83 ALA A O 1
ATOM 651 N N . ASN A 1 84 ? -9.883 7.343 -6.799 1.00 86.38 84 ASN A N 1
ATOM 652 C CA . ASN A 1 84 ? -11.073 8.074 -6.359 1.00 86.38 84 ASN A CA 1
ATOM 653 C C . ASN A 1 84 ? -11.229 8.210 -4.834 1.00 86.38 84 ASN A C 1
ATOM 655 O O . ASN A 1 84 ? -12.351 8.321 -4.348 1.00 86.38 84 ASN A O 1
ATOM 659 N N . PHE A 1 85 ? -10.137 8.212 -4.060 1.00 90.56 85 PHE A N 1
ATOM 660 C CA . PHE A 1 85 ? -10.253 8.528 -2.637 1.00 90.56 85 PHE A CA 1
ATOM 661 C C . PHE A 1 85 ? -10.765 9.963 -2.466 1.00 90.56 85 PHE A C 1
ATOM 663 O O . PHE A 1 85 ? -10.324 10.886 -3.147 1.00 90.56 85 PHE A O 1
ATOM 670 N N . GLN A 1 86 ? -11.671 10.159 -1.517 1.00 92.75 86 GLN A N 1
ATOM 671 C CA . GLN A 1 86 ? -12.193 11.485 -1.193 1.00 92.75 86 GLN A CA 1
ATOM 672 C C . GLN A 1 86 ? -11.386 12.144 -0.083 1.00 92.75 86 GLN A C 1
ATOM 674 O O . GLN A 1 86 ? -11.246 13.365 -0.024 1.00 92.75 86 GLN A O 1
ATOM 679 N N . LYS A 1 87 ? -10.863 11.327 0.835 1.00 95.12 87 LYS A N 1
ATOM 680 C CA . LYS A 1 87 ? -10.155 11.811 2.013 1.00 95.12 87 LYS A CA 1
ATOM 681 C C . LYS A 1 87 ? -8.991 10.909 2.372 1.00 95.12 87 LYS A C 1
ATOM 683 O O . LYS A 1 87 ? -9.114 9.688 2.390 1.00 95.12 87 LYS A O 1
ATOM 688 N N . THR A 1 88 ? -7.899 11.540 2.784 1.00 95.88 88 THR A N 1
ATOM 689 C CA . THR A 1 88 ? -6.730 10.857 3.339 1.00 95.88 88 THR A CA 1
ATOM 690 C C . THR A 1 88 ? -6.464 11.351 4.752 1.00 95.88 88 THR A C 1
ATOM 692 O O . THR A 1 88 ? -6.551 12.544 5.042 1.00 95.88 88 THR A O 1
ATOM 695 N N . LYS A 1 89 ? -6.133 10.429 5.656 1.00 96.94 89 LYS A N 1
ATOM 696 C CA . LYS A 1 89 ? -5.705 10.715 7.025 1.00 96.94 89 LYS A CA 1
ATOM 697 C C . LYS A 1 89 ? -4.353 10.063 7.279 1.00 96.94 89 LYS A C 1
ATOM 699 O O . LYS A 1 89 ? -4.207 8.847 7.162 1.00 96.94 89 LYS A O 1
ATOM 704 N N . LYS A 1 90 ? -3.380 10.869 7.698 1.00 96.94 90 LYS A N 1
ATOM 705 C CA . LYS A 1 90 ? -2.110 10.374 8.231 1.00 96.94 90 LYS A CA 1
ATOM 706 C C . LYS A 1 90 ? -2.332 9.845 9.647 1.00 96.94 90 LYS A C 1
ATOM 708 O O . LYS A 1 90 ? -2.820 10.578 10.504 1.00 9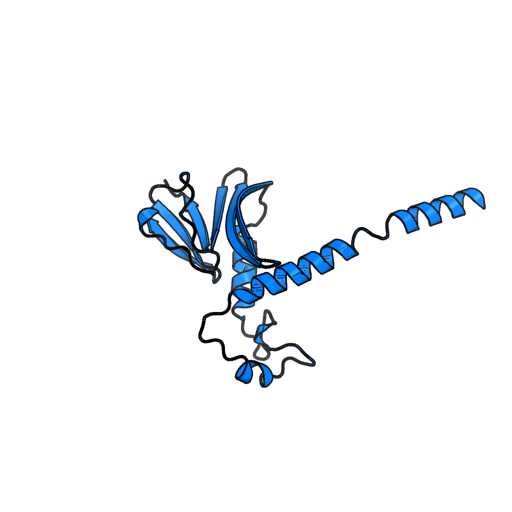6.94 90 LYS A O 1
ATOM 713 N N . ILE A 1 91 ? -2.005 8.577 9.882 1.00 96.69 91 ILE A N 1
ATOM 714 C CA . ILE A 1 91 ? -2.071 7.948 11.210 1.00 96.69 91 ILE A CA 1
ATOM 715 C C . ILE A 1 91 ? -0.722 8.103 11.902 1.00 96.69 91 ILE A C 1
ATOM 717 O O . ILE A 1 91 ? -0.649 8.563 13.039 1.00 96.69 91 ILE A O 1
ATOM 721 N N . LYS A 1 92 ? 0.350 7.714 11.209 1.00 95.38 92 LYS A N 1
ATOM 722 C CA . LYS A 1 92 ? 1.707 7.748 11.743 1.00 95.38 92 LYS A CA 1
ATOM 723 C C . LYS A 1 92 ? 2.715 7.880 10.617 1.00 95.38 92 LYS A C 1
ATOM 725 O O . LYS A 1 92 ? 2.543 7.308 9.547 1.00 95.38 92 LYS A O 1
ATOM 730 N N . GLU A 1 93 ? 3.781 8.612 10.893 1.00 95.25 93 GLU A N 1
ATOM 731 C CA . GLU A 1 93 ? 4.886 8.797 9.971 1.00 95.25 93 GLU A CA 1
ATOM 732 C C . GLU A 1 93 ? 6.180 8.958 10.763 1.00 95.25 93 GLU A C 1
ATOM 734 O O . GLU A 1 93 ? 6.206 9.649 11.783 1.00 95.25 93 GLU A O 1
ATOM 739 N N . ARG A 1 94 ? 7.252 8.304 10.314 1.00 94.62 94 ARG A N 1
ATOM 740 C CA . ARG A 1 94 ? 8.591 8.494 10.873 1.00 94.62 94 ARG A CA 1
ATOM 741 C C . ARG A 1 94 ? 9.566 8.828 9.760 1.00 94.62 94 ARG A C 1
ATOM 743 O O . ARG A 1 94 ? 9.826 7.989 8.902 1.00 94.62 94 ARG A O 1
ATOM 750 N N . ILE A 1 95 ? 10.145 10.019 9.833 1.00 93.44 95 ILE A N 1
ATOM 751 C CA . ILE A 1 95 ? 11.038 10.559 8.809 1.00 93.44 95 ILE A CA 1
ATOM 752 C C . ILE A 1 95 ? 12.477 10.573 9.334 1.00 93.44 95 ILE A C 1
ATOM 754 O O . ILE A 1 95 ? 12.716 10.865 10.506 1.00 93.44 95 ILE A O 1
ATOM 758 N N . ARG A 1 96 ? 13.444 10.258 8.468 1.00 91.06 96 ARG A N 1
ATOM 759 C CA . ARG A 1 96 ? 14.873 10.496 8.705 1.00 91.06 96 ARG A CA 1
ATOM 760 C C . ARG A 1 96 ? 15.467 11.227 7.507 1.00 91.06 96 ARG A C 1
ATOM 762 O O . ARG A 1 96 ? 15.648 10.629 6.448 1.00 91.06 96 ARG A O 1
ATOM 769 N N . GLY A 1 97 ? 15.783 12.507 7.686 1.00 93.31 97 GLY A N 1
ATOM 770 C CA . GLY A 1 97 ? 16.168 13.375 6.575 1.00 93.31 97 GLY A CA 1
ATOM 771 C C . GLY A 1 97 ? 15.005 13.505 5.595 1.00 93.31 97 GLY A C 1
ATOM 772 O O . GLY A 1 97 ? 13.943 13.980 5.980 1.00 93.31 97 GLY A O 1
ATOM 773 N N . LYS A 1 98 ? 15.193 13.024 4.364 1.00 88.31 98 LYS A N 1
ATOM 774 C CA . LYS A 1 98 ? 14.172 13.029 3.303 1.00 88.31 98 LYS A CA 1
ATOM 775 C C . LYS A 1 98 ? 13.434 11.692 3.123 1.00 88.31 98 LYS A C 1
ATOM 777 O O . LYS A 1 98 ? 12.647 11.548 2.199 1.00 88.31 98 LYS A O 1
ATOM 782 N N . ILE A 1 99 ? 13.696 10.695 3.973 1.00 85.50 99 ILE A N 1
ATOM 783 C CA . ILE A 1 99 ? 13.163 9.332 3.806 1.00 85.50 99 ILE A CA 1
ATOM 784 C C . ILE A 1 99 ? 12.070 9.051 4.838 1.00 85.50 99 ILE A C 1
ATOM 786 O O . ILE A 1 99 ? 12.304 9.194 6.043 1.00 85.50 99 ILE A O 1
ATOM 790 N N . ILE A 1 100 ? 10.916 8.558 4.381 1.00 90.25 100 ILE A N 1
ATOM 791 C CA . ILE A 1 100 ? 9.845 8.045 5.246 1.00 90.25 100 ILE A CA 1
ATOM 792 C C . ILE A 1 100 ? 10.136 6.578 5.594 1.00 90.25 100 ILE A C 1
ATOM 794 O O . ILE A 1 100 ? 9.891 5.663 4.812 1.00 90.25 100 ILE A O 1
ATOM 798 N N . LEU A 1 101 ? 10.652 6.342 6.802 1.00 92.12 101 LEU A N 1
ATOM 799 C CA . LEU A 1 101 ? 11.006 5.009 7.312 1.00 92.12 101 LEU A CA 1
ATOM 800 C C . LEU A 1 101 ? 9.796 4.187 7.776 1.00 92.12 101 LEU A C 1
ATOM 802 O O . LEU A 1 101 ? 9.892 2.969 7.931 1.00 92.12 101 LEU A O 1
ATOM 806 N N . GLU A 1 102 ? 8.704 4.859 8.121 1.00 95.31 102 GLU A N 1
ATOM 807 C CA . GLU A 1 102 ? 7.435 4.253 8.512 1.00 95.31 102 GLU A CA 1
ATOM 808 C C . GLU A 1 102 ? 6.322 5.173 8.037 1.00 95.31 102 GLU A C 1
ATOM 810 O O . GLU A 1 102 ? 6.357 6.366 8.341 1.00 95.31 102 GLU A O 1
ATOM 815 N N . GLY A 1 103 ? 5.349 4.617 7.328 1.00 96.06 103 GLY A N 1
ATOM 816 C CA . GLY A 1 103 ? 4.179 5.344 6.866 1.00 96.06 103 GLY A CA 1
ATOM 817 C C . GLY A 1 103 ? 2.925 4.545 7.158 1.00 96.06 103 GLY A C 1
ATOM 818 O O . GLY A 1 103 ? 2.867 3.345 6.897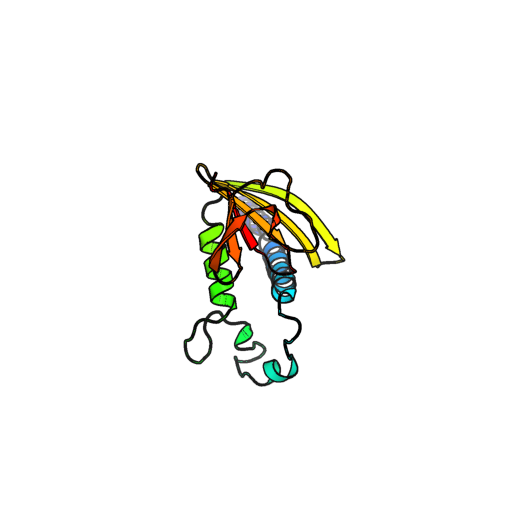 1.00 96.06 103 GLY A O 1
ATOM 819 N N . GLN A 1 104 ? 1.940 5.213 7.746 1.00 97.62 104 GLN A N 1
ATOM 820 C CA . GLN A 1 104 ? 0.625 4.657 8.009 1.00 97.62 104 GLN A CA 1
ATOM 821 C C . GLN A 1 104 ? -0.432 5.680 7.622 1.00 97.62 104 GLN A C 1
ATOM 823 O O . GLN A 1 104 ? -0.580 6.725 8.267 1.00 97.62 104 GLN A O 1
ATOM 828 N N . TYR A 1 105 ? -1.177 5.356 6.576 1.00 97.25 105 TYR A N 1
ATOM 829 C CA . TYR A 1 105 ? -2.161 6.236 5.966 1.00 97.25 105 TYR A CA 1
ATOM 830 C C . TYR A 1 105 ? -3.496 5.521 5.843 1.00 97.25 105 TYR A C 1
ATOM 832 O O . TYR A 1 105 ? -3.543 4.316 5.612 1.00 97.25 105 TYR A O 1
ATOM 840 N N . LYS A 1 106 ? -4.578 6.278 5.994 1.00 97.31 106 LYS A N 1
ATOM 841 C CA . LYS A 1 106 ? -5.951 5.822 5.800 1.00 97.31 106 LYS A CA 1
ATOM 842 C C . LYS A 1 106 ? -6.569 6.622 4.668 1.00 97.31 106 LYS A C 1
ATOM 844 O O . LYS A 1 106 ? -6.695 7.838 4.786 1.00 97.31 106 LYS A O 1
ATOM 849 N N . PHE A 1 107 ? -6.957 5.934 3.612 1.00 96.81 107 PHE A N 1
ATOM 850 C CA . PHE A 1 107 ? -7.678 6.477 2.474 1.00 96.81 107 PHE A CA 1
ATOM 851 C C . PHE A 1 107 ? -9.140 6.074 2.608 1.00 96.81 107 PHE A C 1
ATOM 853 O O . PHE A 1 107 ? -9.447 4.931 2.948 1.00 96.81 107 PHE A O 1
ATOM 860 N N . ILE A 1 108 ? -10.028 7.039 2.414 1.00 94.62 108 ILE A N 1
ATOM 861 C CA . ILE A 1 108 ? -11.464 6.893 2.609 1.00 94.62 108 ILE A CA 1
ATOM 862 C C . ILE A 1 108 ? -12.150 7.309 1.314 1.00 94.62 108 ILE A C 1
ATOM 864 O O . ILE A 1 108 ? -11.906 8.400 0.791 1.00 94.62 108 ILE A O 1
ATOM 868 N N . ASN A 1 109 ? -13.009 6.423 0.839 1.00 87.88 109 ASN A N 1
ATOM 869 C CA . ASN A 1 109 ? -14.033 6.665 -0.159 1.00 87.88 109 ASN A CA 1
ATOM 870 C C . ASN A 1 109 ? -15.399 6.285 0.447 1.00 87.88 109 ASN A C 1
ATOM 872 O O . ASN A 1 109 ? -15.422 5.669 1.515 1.00 87.88 109 ASN A O 1
ATOM 876 N N . ASP A 1 110 ? -16.509 6.647 -0.198 1.00 81.62 110 ASP A N 1
ATOM 877 C CA . ASP A 1 110 ? -17.866 6.496 0.367 1.00 81.62 110 ASP A CA 1
ATOM 878 C C . ASP A 1 110 ? -18.160 5.089 0.911 1.00 81.62 110 ASP A C 1
ATOM 880 O O . ASP A 1 110 ? -18.742 4.936 1.983 1.00 81.62 110 ASP A O 1
ATOM 884 N N . ASP A 1 111 ? -17.718 4.061 0.193 1.00 86.31 111 ASP A N 1
ATOM 885 C CA . ASP A 1 111 ? -17.986 2.649 0.464 1.00 86.31 111 ASP A CA 1
ATOM 886 C C . ASP A 1 111 ? -16.745 1.862 0.912 1.00 86.31 111 ASP A C 1
ATOM 888 O O . ASP A 1 111 ? -16.831 0.672 1.220 1.00 86.31 111 ASP A O 1
ATOM 892 N N . ARG A 1 112 ? -15.571 2.505 0.943 1.00 90.50 112 ARG A N 1
ATOM 893 C CA . ARG A 1 112 ? -14.294 1.794 1.036 1.00 90.50 112 ARG A CA 1
ATOM 894 C C . ARG A 1 112 ? -13.266 2.535 1.872 1.00 90.50 112 ARG A C 1
ATOM 896 O O . ARG A 1 112 ? -12.957 3.704 1.651 1.00 90.50 112 ARG A O 1
ATOM 903 N N . VAL A 1 113 ? -12.649 1.801 2.792 1.00 94.75 113 VAL A N 1
ATOM 904 C CA . VAL A 1 113 ? -11.515 2.272 3.589 1.00 94.75 113 VAL A CA 1
ATOM 905 C C . VAL A 1 113 ? -10.301 1.407 3.293 1.00 94.75 113 VAL A C 1
ATOM 907 O O . VAL A 1 113 ? -10.348 0.187 3.437 1.00 94.75 113 VAL A O 1
ATOM 910 N N . ILE A 1 114 ? -9.197 2.054 2.927 1.00 96.81 114 ILE A N 1
ATOM 911 C CA . ILE A 1 114 ? -7.935 1.388 2.610 1.00 96.81 114 ILE A CA 1
ATOM 912 C C . ILE A 1 114 ? -6.843 1.952 3.501 1.00 96.81 114 ILE A C 1
ATOM 914 O O . ILE A 1 114 ? -6.622 3.162 3.557 1.00 96.81 114 ILE A O 1
ATOM 918 N N . TYR A 1 115 ? -6.124 1.066 4.174 1.00 97.62 115 TYR A N 1
ATOM 919 C CA . TYR A 1 115 ? -4.937 1.423 4.935 1.00 97.62 115 TYR A CA 1
ATOM 920 C C . TYR A 1 115 ? -3.689 1.118 4.110 1.00 97.62 115 TYR A C 1
ATOM 922 O O . TYR A 1 115 ? -3.548 0.010 3.602 1.00 97.62 115 TYR A O 1
ATOM 930 N N . VAL A 1 116 ? -2.772 2.078 4.004 1.00 97.62 116 VAL A N 1
ATOM 931 C CA . VAL A 1 116 ? -1.465 1.890 3.358 1.00 97.62 116 VAL A CA 1
ATOM 932 C C . VAL A 1 116 ? -0.393 1.963 4.427 1.00 97.62 116 VAL A C 1
ATOM 934 O O . VAL A 1 116 ? -0.231 3.006 5.067 1.00 97.62 116 VAL A O 1
ATOM 937 N N . LEU A 1 117 ? 0.300 0.846 4.648 1.00 97.44 117 LEU A N 1
ATOM 938 C CA . LEU A 1 117 ? 1.211 0.676 5.777 1.00 97.44 117 LEU A CA 1
ATOM 939 C C . LEU A 1 117 ? 2.571 0.135 5.328 1.00 97.44 117 LEU A C 1
ATOM 941 O O . LEU A 1 117 ? 2.633 -0.818 4.554 1.00 97.44 117 LEU A O 1
ATOM 945 N N . TRP A 1 118 ? 3.653 0.694 5.868 1.00 96.88 118 TRP A N 1
ATOM 946 C CA . TRP A 1 118 ? 5.016 0.162 5.755 1.00 96.88 118 TRP A CA 1
ATOM 947 C C . TRP A 1 118 ? 5.888 0.595 6.939 1.00 96.88 118 TRP A C 1
ATOM 949 O O . TRP A 1 118 ? 5.528 1.462 7.738 1.00 96.88 118 TRP A O 1
ATOM 959 N N . GLY A 1 119 ? 7.070 -0.002 7.039 1.00 94.69 119 GLY A N 1
ATOM 960 C CA . GLY A 1 119 ? 8.083 0.255 8.054 1.00 94.69 119 GLY A CA 1
ATOM 961 C C . GLY A 1 119 ? 8.067 -0.755 9.201 1.00 94.69 119 GLY A C 1
ATOM 962 O O . GLY A 1 119 ? 7.524 -1.848 9.103 1.00 94.69 119 GLY A O 1
ATOM 963 N N . LYS A 1 120 ? 8.687 -0.382 10.327 1.00 90.12 120 LYS A N 1
ATOM 964 C CA . LYS A 1 120 ? 8.808 -1.231 11.534 1.00 90.12 120 LYS A CA 1
ATOM 965 C C . LYS A 1 120 ? 7.685 -0.992 12.560 1.00 90.12 120 LYS A C 1
ATOM 967 O O . LYS A 1 120 ? 7.851 -1.279 13.745 1.00 90.12 120 LYS A O 1
ATOM 972 N N . GLY A 1 121 ? 6.578 -0.397 12.120 1.00 84.81 121 GLY A N 1
ATOM 973 C CA . GLY A 1 121 ? 5.444 -0.031 12.963 1.00 84.81 121 GLY A CA 1
ATOM 974 C C . GLY A 1 121 ? 4.605 -1.217 13.433 1.00 84.81 121 GLY A C 1
ATOM 975 O O . GLY A 1 121 ? 4.729 -2.336 12.939 1.00 84.81 121 GLY A O 1
ATOM 976 N N . ARG A 1 122 ? 3.696 -0.947 14.373 1.00 91.75 122 ARG A N 1
ATOM 977 C CA . ARG A 1 122 ? 2.557 -1.833 14.656 1.00 91.75 122 ARG A CA 1
ATOM 978 C C . ARG A 1 122 ? 1.368 -1.408 13.801 1.00 91.75 122 ARG A C 1
ATOM 980 O O . ARG A 1 122 ? 1.271 -0.236 13.443 1.00 91.75 122 ARG A O 1
ATOM 987 N N . LEU A 1 123 ? 0.468 -2.346 13.526 1.00 94.94 123 LEU A N 1
ATOM 988 C CA . LEU A 1 123 ? -0.819 -2.047 12.902 1.00 94.94 123 LEU A CA 1
ATOM 989 C C . LEU A 1 123 ? -1.606 -1.014 13.733 1.00 94.94 123 LEU A C 1
ATOM 991 O O . LEU A 1 123 ? -1.586 -1.103 14.968 1.00 94.94 123 LEU A O 1
ATOM 995 N N . PRO A 1 124 ? -2.324 -0.076 13.088 1.00 94.81 124 PRO A N 1
ATOM 996 C CA . PRO A 1 124 ? -3.310 0.759 13.761 1.00 94.81 124 PRO A CA 1
ATOM 997 C C . PRO A 1 124 ? -4.319 -0.093 14.532 1.00 94.81 124 PRO A C 1
ATOM 999 O O . PRO A 1 124 ? -4.761 -1.133 14.045 1.00 94.81 124 PRO A O 1
ATOM 1002 N N . SER A 1 125 ? -4.743 0.374 15.708 1.00 93.19 125 SER A N 1
ATOM 1003 C CA . SER A 1 125 ? -5.727 -0.327 16.547 1.00 93.19 125 SER A CA 1
ATOM 1004 C C . SER A 1 125 ? -7.093 -0.504 15.875 1.00 93.19 125 SER A C 1
ATOM 1006 O O . SER A 1 125 ? -7.870 -1.351 16.306 1.00 93.19 125 SER A O 1
ATOM 1008 N N . GLU A 1 126 ? -7.380 0.270 14.827 1.00 93.56 126 GLU A N 1
ATOM 1009 C CA . GLU A 1 126 ? -8.580 0.157 13.992 1.00 93.56 126 GLU A CA 1
ATOM 1010 C C . GLU A 1 126 ? -8.594 -1.132 13.146 1.00 93.56 126 GLU A C 1
ATOM 1012 O O . GLU A 1 126 ? -9.664 -1.606 12.781 1.00 93.56 126 GLU A O 1
ATOM 1017 N N . ILE A 1 127 ? -7.430 -1.724 12.851 1.00 95.31 127 ILE A N 1
ATOM 1018 C CA . ILE A 1 127 ? -7.319 -2.906 11.988 1.00 95.31 127 ILE A CA 1
ATOM 1019 C C . ILE A 1 127 ? -7.387 -4.176 12.842 1.00 95.31 127 ILE A C 1
ATOM 1021 O O . ILE A 1 127 ? -6.395 -4.629 13.425 1.00 95.31 127 ILE A O 1
ATOM 1025 N N . LYS A 1 128 ? -8.577 -4.771 12.907 1.00 94.12 128 LYS A N 1
ATOM 1026 C CA . LYS A 1 128 ? -8.862 -5.997 13.664 1.00 94.12 128 LYS A CA 1
ATOM 1027 C C . LYS A 1 128 ? -9.588 -7.016 12.788 1.00 94.12 128 LYS A C 1
ATOM 1029 O O . LYS A 1 128 ? -10.225 -6.647 11.812 1.00 94.12 128 LYS A O 1
ATOM 1034 N N . GLY A 1 129 ? -9.500 -8.289 13.168 1.00 93.75 129 GLY A N 1
ATOM 1035 C CA . GLY A 1 129 ? -10.224 -9.369 12.497 1.00 93.75 129 GLY A CA 1
ATOM 1036 C C . GLY A 1 129 ? -9.564 -9.824 11.197 1.00 93.75 129 GLY A C 1
ATOM 1037 O O . GLY A 1 129 ? -8.331 -9.825 11.083 1.00 93.75 129 GLY A O 1
ATOM 1038 N N . LYS A 1 130 ? -10.394 -10.266 10.249 1.00 96.69 130 LYS A N 1
ATOM 1039 C CA . LYS A 1 130 ? -9.959 -10.687 8.917 1.00 96.69 130 LYS A CA 1
ATOM 1040 C C . LYS A 1 130 ? -9.826 -9.479 8.005 1.00 96.69 130 LYS A C 1
ATOM 1042 O O . LYS A 1 130 ? -10.681 -8.598 7.966 1.00 96.69 130 LYS A O 1
ATOM 1047 N N . VAL A 1 131 ? -8.738 -9.459 7.253 1.00 97.12 131 VAL A N 1
ATOM 1048 C CA . VAL A 1 131 ? -8.429 -8.367 6.342 1.00 97.12 131 VAL A CA 1
ATOM 1049 C C . VAL A 1 131 ? -7.919 -8.898 5.014 1.00 97.12 131 VAL A C 1
ATOM 1051 O O . VAL A 1 131 ? -7.268 -9.944 4.946 1.00 97.12 131 VAL A O 1
ATOM 1054 N N . LYS A 1 132 ? -8.196 -8.148 3.954 1.00 97.19 132 LYS A N 1
ATOM 1055 C CA . LYS A 1 132 ? -7.608 -8.336 2.636 1.00 97.19 132 LYS A CA 1
ATOM 1056 C C . LYS A 1 132 ? -6.314 -7.548 2.600 1.00 97.19 132 LYS A C 1
ATOM 1058 O O . LYS A 1 132 ? -6.328 -6.350 2.868 1.00 97.19 132 LYS A O 1
ATOM 1063 N N . VAL A 1 133 ? -5.211 -8.206 2.280 1.00 97.31 133 VAL A N 1
ATOM 1064 C CA . VAL A 1 133 ? -3.899 -7.576 2.150 1.00 97.31 133 VAL A CA 1
ATOM 1065 C C . VAL A 1 133 ? -3.439 -7.718 0.712 1.00 97.31 133 VAL A C 1
ATOM 1067 O O . VAL A 1 133 ? -3.366 -8.837 0.210 1.00 97.31 133 VAL A O 1
ATOM 1070 N N . ALA A 1 134 ? -3.123 -6.598 0.070 1.00 97.38 134 ALA A N 1
ATOM 1071 C CA . ALA A 1 134 ? -2.421 -6.571 -1.205 1.00 97.38 134 ALA A CA 1
ATOM 1072 C C . ALA A 1 134 ? -0.996 -6.055 -0.996 1.00 97.38 134 ALA A C 1
ATOM 1074 O O . ALA A 1 134 ? -0.797 -5.069 -0.281 1.00 97.38 134 ALA A O 1
ATOM 1075 N N . ASP A 1 135 ? -0.011 -6.701 -1.609 1.00 95.69 135 ASP A N 1
ATOM 1076 C CA . ASP A 1 135 ? 1.333 -6.133 -1.715 1.00 95.69 135 ASP A CA 1
ATOM 1077 C C . ASP A 1 135 ? 1.433 -5.149 -2.890 1.00 95.69 135 ASP A C 1
ATOM 1079 O O . ASP A 1 135 ? 0.488 -4.976 -3.660 1.00 95.69 135 ASP A O 1
ATOM 1083 N N . ILE A 1 136 ? 2.585 -4.491 -3.032 1.00 94.50 136 ILE A N 1
ATOM 1084 C CA . ILE A 1 136 ? 2.821 -3.509 -4.096 1.00 94.50 136 ILE A CA 1
ATOM 1085 C C . ILE A 1 136 ? 2.810 -4.120 -5.507 1.00 94.50 136 ILE A C 1
ATOM 1087 O O . ILE A 1 136 ? 2.575 -3.401 -6.469 1.00 94.50 136 ILE A O 1
ATOM 1091 N N . SER A 1 137 ? 3.004 -5.436 -5.653 1.00 92.75 137 SER A N 1
ATOM 1092 C CA . SER A 1 137 ? 2.881 -6.118 -6.951 1.00 92.75 137 SER A CA 1
ATOM 1093 C C . SER A 1 137 ? 1.422 -6.367 -7.356 1.00 92.75 137 SER A C 1
ATOM 1095 O O . SER A 1 137 ? 1.143 -6.700 -8.508 1.00 92.75 137 SER A O 1
ATOM 1097 N N . GLY A 1 138 ? 0.491 -6.202 -6.412 1.00 91.06 138 GLY A N 1
ATOM 1098 C CA . GLY A 1 138 ? -0.935 -6.448 -6.594 1.00 91.06 138 GLY A CA 1
ATOM 1099 C C . GLY A 1 138 ? -1.376 -7.853 -6.187 1.00 91.06 138 GLY A C 1
ATOM 1100 O O . GLY A 1 138 ? -2.538 -8.197 -6.397 1.00 91.06 138 GLY A O 1
ATOM 1101 N N . SER A 1 139 ? -0.495 -8.663 -5.591 1.00 94.25 139 SER A N 1
ATOM 1102 C CA . SER A 1 139 ? -0.869 -9.987 -5.087 1.00 94.25 139 SER A CA 1
ATOM 1103 C C . SER A 1 139 ? -1.708 -9.848 -3.821 1.00 94.25 139 SER A C 1
ATOM 1105 O O . SER A 1 139 ? -1.292 -9.201 -2.860 1.00 94.25 139 SER A O 1
ATOM 1107 N N . GLU A 1 140 ? -2.882 -10.480 -3.800 1.00 96.56 140 GLU A N 1
ATOM 1108 C CA . GLU A 1 140 ? -3.843 -10.361 -2.702 1.00 96.56 140 GLU A CA 1
ATOM 1109 C C . GLU A 1 140 ? -3.953 -11.647 -1.881 1.00 96.56 140 GLU A C 1
ATOM 1111 O O . GLU A 1 140 ? -3.958 -12.755 -2.419 1.00 96.56 140 GLU A O 1
ATOM 1116 N N . LYS A 1 141 ? -4.084 -11.504 -0.560 1.00 96.56 141 LYS A N 1
ATOM 1117 C CA . LYS A 1 141 ? -4.331 -12.606 0.380 1.00 96.56 141 LYS A CA 1
ATOM 1118 C C . LYS A 1 141 ? -5.281 -12.152 1.481 1.00 96.56 141 LYS A C 1
ATOM 1120 O O . LYS A 1 141 ? -5.278 -10.986 1.868 1.00 96.56 141 LYS A O 1
ATOM 1125 N N . VAL A 1 142 ? -6.064 -13.080 2.021 1.00 97.12 142 VAL A N 1
ATOM 1126 C CA . VAL A 1 142 ? -6.865 -12.837 3.228 1.00 97.12 142 VAL A CA 1
ATOM 1127 C C . VAL A 1 142 ? -6.079 -13.330 4.434 1.00 97.12 142 VAL A C 1
ATOM 1129 O O . VAL A 1 142 ? -5.642 -14.479 4.462 1.00 97.12 142 VAL A O 1
ATOM 1132 N N . LEU A 1 143 ? -5.879 -12.456 5.417 1.00 95.81 143 LEU A N 1
ATOM 1133 C CA . LEU A 1 143 ? -5.089 -12.719 6.617 1.00 95.81 143 LEU A CA 1
ATOM 1134 C C . LEU A 1 143 ? -5.837 -12.243 7.864 1.00 95.81 143 LEU A C 1
ATOM 1136 O O . LEU A 1 143 ? -6.682 -11.353 7.802 1.00 95.81 143 LEU A O 1
ATOM 1140 N N . THR A 1 144 ? -5.488 -12.798 9.020 1.00 96.00 144 THR A N 1
ATOM 1141 C CA . THR A 1 144 ? -5.895 -12.236 10.313 1.00 96.00 144 THR A CA 1
ATOM 1142 C C . THR A 1 144 ? -4.946 -11.096 10.672 1.00 96.00 144 THR A C 1
ATOM 1144 O O . THR A 1 144 ? -3.736 -11.232 10.502 1.00 96.00 144 THR A O 1
ATOM 1147 N N . SER A 1 145 ? -5.444 -9.983 11.216 1.00 93.69 145 SER A N 1
ATOM 1148 C CA . SER A 1 145 ? -4.600 -8.807 11.488 1.00 93.69 145 SER A CA 1
ATOM 1149 C C . SER A 1 145 ? -3.363 -9.123 12.349 1.00 93.69 145 SER A C 1
ATOM 1151 O O . SER A 1 145 ? -2.279 -8.605 12.095 1.00 93.69 145 SER A O 1
ATOM 1153 N N . GLY A 1 146 ? -3.470 -10.057 13.300 1.00 92.75 146 GLY A N 1
ATOM 1154 C CA . GLY A 1 146 ? -2.351 -10.493 14.145 1.00 92.75 146 GLY A CA 1
ATOM 1155 C C . GLY A 1 146 ? -1.191 -11.188 13.413 1.00 92.75 146 GLY A C 1
ATOM 1156 O O . GLY A 1 146 ? -0.075 -11.195 13.935 1.00 92.75 146 GLY A O 1
ATOM 1157 N N . SER A 1 147 ? -1.411 -11.746 12.216 1.00 93.31 147 SER A N 1
ATOM 1158 C CA . SER A 1 147 ? -0.355 -12.404 11.429 1.00 93.31 147 SER A CA 1
ATOM 1159 C C . SER A 1 147 ? 0.406 -11.447 10.509 1.00 93.31 147 SER A C 1
ATOM 1161 O O . SER A 1 147 ? 1.392 -11.847 9.892 1.00 93.31 147 SER A O 1
ATOM 1163 N N . ILE A 1 148 ? -0.028 -10.191 10.392 1.00 95.25 148 ILE A N 1
ATOM 1164 C CA . ILE A 1 148 ? 0.578 -9.227 9.471 1.00 95.25 148 ILE A CA 1
ATOM 1165 C C . ILE A 1 148 ? 1.893 -8.708 10.049 1.00 95.25 148 ILE A C 1
ATOM 1167 O O . ILE A 1 148 ? 1.977 -8.266 11.198 1.00 95.25 148 ILE A O 1
ATOM 1171 N N . ARG A 1 149 ? 2.932 -8.732 9.214 1.00 93.00 149 ARG A N 1
ATOM 1172 C CA . ARG A 1 149 ? 4.242 -8.149 9.500 1.00 93.00 149 ARG A CA 1
ATOM 1173 C C . ARG A 1 149 ? 4.498 -7.028 8.504 1.00 93.00 149 ARG A C 1
ATOM 1175 O O . ARG A 1 149 ? 4.488 -7.266 7.301 1.00 93.00 149 ARG A O 1
ATOM 1182 N N . LEU A 1 150 ? 4.703 -5.813 9.010 1.00 93.75 150 LEU A N 1
ATOM 1183 C CA . LEU A 1 150 ? 5.081 -4.685 8.165 1.00 93.75 150 LEU A CA 1
ATOM 1184 C C . LEU A 1 150 ? 6.541 -4.838 7.728 1.00 93.75 150 LEU A C 1
ATOM 1186 O O . LEU A 1 150 ? 7.393 -5.288 8.498 1.00 93.75 150 LEU A O 1
ATOM 1190 N N . THR A 1 151 ? 6.807 -4.476 6.479 1.00 94.00 151 THR A N 1
ATOM 1191 C CA . THR A 1 151 ? 8.143 -4.500 5.873 1.00 94.00 151 THR A CA 1
ATOM 1192 C C . THR A 1 151 ? 8.493 -3.106 5.368 1.00 94.00 151 THR A C 1
ATOM 1194 O O . THR A 1 151 ? 7.697 -2.182 5.513 1.00 94.00 151 THR A O 1
ATOM 1197 N N . SER A 1 152 ? 9.670 -2.923 4.767 1.00 90.88 152 SER A N 1
ATOM 1198 C CA . SER A 1 152 ? 9.968 -1.674 4.063 1.00 90.88 152 SER A CA 1
ATOM 1199 C C . SER A 1 152 ? 9.022 -1.424 2.890 1.00 90.88 152 SER A C 1
ATOM 1201 O O . SER A 1 152 ? 8.851 -0.267 2.559 1.00 90.88 152 SER A O 1
ATOM 1203 N N . SER A 1 153 ? 8.386 -2.454 2.314 1.00 92.12 153 SER A N 1
ATOM 1204 C CA . SER A 1 153 ? 7.423 -2.327 1.212 1.00 92.12 153 SER A CA 1
ATOM 1205 C C . SER A 1 153 ? 6.002 -2.015 1.678 1.00 92.12 153 SER A C 1
ATOM 1207 O O . SER A 1 153 ? 5.567 -2.563 2.698 1.00 92.12 153 SER A O 1
ATOM 1209 N N . PRO A 1 154 ? 5.263 -1.160 0.941 1.00 96.06 154 PRO A N 1
ATOM 1210 C CA . PRO A 1 154 ? 3.897 -0.820 1.286 1.00 96.06 154 PRO A CA 1
ATOM 1211 C C . PRO A 1 154 ? 2.973 -2.004 1.030 1.00 96.06 154 PRO A C 1
ATOM 1213 O O . PRO A 1 154 ? 3.080 -2.707 0.023 1.00 96.06 154 PRO A O 1
ATOM 1216 N N . ILE A 1 155 ? 2.044 -2.189 1.960 1.00 97.44 155 ILE A N 1
ATOM 1217 C CA . ILE A 1 155 ? 0.903 -3.081 1.807 1.00 97.44 155 ILE A CA 1
ATOM 1218 C C . ILE A 1 155 ? -0.388 -2.278 1.922 1.00 97.44 155 ILE A C 1
ATOM 1220 O O . ILE A 1 155 ? -0.466 -1.300 2.671 1.00 97.44 155 ILE A O 1
ATOM 1224 N N . PHE A 1 156 ? -1.402 -2.722 1.192 1.00 97.56 156 PHE A N 1
ATOM 1225 C CA . PHE A 1 156 ? -2.743 -2.157 1.185 1.00 97.56 156 PHE A CA 1
ATOM 1226 C C . PHE A 1 156 ? -3.658 -3.099 1.956 1.00 97.56 156 PHE A C 1
ATOM 1228 O O . PHE A 1 156 ? -3.697 -4.291 1.657 1.00 97.56 156 PHE A O 1
ATOM 1235 N N . ILE A 1 157 ? -4.373 -2.581 2.950 1.00 97.50 157 ILE A N 1
ATOM 1236 C CA . ILE A 1 157 ? -5.227 -3.375 3.832 1.00 97.50 157 ILE A CA 1
ATOM 1237 C C . ILE A 1 157 ? -6.664 -2.872 3.767 1.00 97.50 157 ILE A C 1
ATOM 1239 O O . ILE A 1 157 ? -6.919 -1.681 3.942 1.00 97.50 157 ILE A O 1
ATOM 1243 N N . GLU A 1 158 ? -7.590 -3.806 3.587 1.00 96.06 158 GLU A N 1
ATOM 1244 C CA . GLU A 1 158 ? -9.038 -3.592 3.612 1.00 96.06 158 GLU A CA 1
ATOM 1245 C C . GLU A 1 158 ? -9.656 -4.536 4.648 1.00 96.06 158 GLU A C 1
ATOM 1247 O O . GLU A 1 158 ? -9.306 -5.715 4.704 1.00 96.06 158 GLU A O 1
ATOM 1252 N N . ILE A 1 159 ? -10.549 -4.033 5.496 1.00 94.56 159 ILE A N 1
ATOM 1253 C CA . ILE A 1 159 ? -11.237 -4.844 6.512 1.00 94.56 159 ILE A CA 1
ATOM 1254 C C . ILE A 1 159 ? -12.433 -5.533 5.836 1.00 94.56 159 ILE A C 1
ATOM 1256 O O . ILE A 1 159 ? -13.154 -4.866 5.102 1.00 94.56 159 ILE A O 1
ATOM 1260 N N . ILE A 1 160 ? -12.616 -6.846 6.042 1.00 90.44 160 ILE A N 1
ATOM 1261 C CA . ILE A 1 160 ? -13.661 -7.648 5.355 1.00 90.44 160 ILE A CA 1
ATOM 1262 C C . ILE A 1 160 ? -14.813 -8.064 6.300 1.00 90.44 160 ILE A C 1
ATOM 1264 O O . ILE A 1 160 ? -15.716 -8.768 5.872 1.00 90.44 160 ILE A O 1
ATOM 1268 N N . GLU A 1 161 ? -14.799 -7.597 7.553 1.00 66.75 161 GLU A N 1
ATOM 1269 C CA . GLU A 1 161 ? -15.655 -8.066 8.669 1.00 66.75 161 GLU A CA 1
ATOM 1270 C C . GLU A 1 161 ? -15.328 -9.486 9.184 1.00 66.75 161 GLU A C 1
ATOM 1272 O O . GLU A 1 161 ? -15.044 -10.426 8.401 1.00 66.75 161 GLU A O 1
#